Protein AF-A0A0B8PLD9-F1 (afdb_monomer)

Solvent-accessible surface area (backbone atoms only — not comparable to full-atom values): 10096 Å² total; per-residue (Å²): 135,92,80,91,81,79,90,77,86,79,84,81,81,79,77,81,78,78,79,80,81,77,79,75,92,57,102,60,87,44,64,66,55,52,33,42,38,66,76,64,72,44,100,69,90,65,40,88,88,52,55,32,75,28,61,49,71,46,78,50,73,47,96,88,40,39,48,31,46,36,37,32,42,39,32,39,26,42,91,75,45,76,88,49,68,36,60,75,17,42,41,35,42,36,40,38,41,30,72,56,63,27,34,38,41,37,39,39,36,40,44,42,37,77,58,51,32,35,37,44,34,42,36,40,36,42,35,39,34,67,41,79,42,31,73,84,57,71,76,33,62,75,35,78,90,47,60,41,85,40,78,46,75,47,77,48,78,48,79,44,80,46,73,56,89,66,82,84,80,129

pLDDT: mean 79.16, std 20.18, range [32.75, 98.5]

Structure (mmCIF, N/CA/C/O backbone):
data_AF-A0A0B8PLD9-F1
#
_entry.id   AF-A0A0B8PLD9-F1
#
loop_
_atom_site.group_PDB
_atom_site.id
_atom_site.type_symbol
_atom_site.label_atom_id
_atom_site.label_alt_id
_atom_site.label_comp_id
_atom_site.label_asym_id
_atom_site.label_entity_id
_atom_site.label_seq_id
_atom_site.pdbx_PDB_ins_code
_atom_site.Cartn_x
_atom_site.Cartn_y
_atom_site.Cartn_z
_atom_site.occupancy
_atom_site.B_iso_or_equiv
_atom_site.auth_seq_id
_atom_site.auth_comp_id
_atom_site.auth_asym_id
_atom_site.auth_atom_id
_atom_site.pdbx_PDB_model_num
ATOM 1 N N . MET A 1 1 ? 12.747 41.211 -45.908 1.00 40.34 1 MET A N 1
ATOM 2 C CA . MET A 1 1 ? 11.577 40.618 -46.594 1.00 40.34 1 MET A CA 1
ATOM 3 C C . MET A 1 1 ? 10.713 39.931 -45.547 1.00 40.34 1 MET A C 1
ATOM 5 O O . MET A 1 1 ? 11.221 39.099 -44.814 1.00 40.34 1 MET A O 1
ATOM 9 N N . LYS A 1 2 ? 9.457 40.368 -45.404 1.00 41.38 2 LYS A N 1
ATOM 10 C CA . LYS A 1 2 ? 8.480 39.867 -44.424 1.00 41.38 2 LYS A CA 1
ATOM 11 C C . LYS A 1 2 ? 7.929 38.515 -44.882 1.00 41.38 2 LYS A C 1
ATOM 13 O O . LYS A 1 2 ? 7.488 38.449 -46.026 1.00 41.38 2 LYS A O 1
ATOM 18 N N . LYS A 1 3 ? 7.836 37.520 -43.993 1.00 44.78 3 LYS A N 1
ATOM 19 C CA . LYS A 1 3 ? 6.782 36.491 -44.046 1.00 44.78 3 LYS A CA 1
ATOM 20 C C . LYS A 1 3 ? 6.319 36.128 -42.631 1.00 44.78 3 LYS A C 1
ATOM 22 O O . LYS A 1 3 ? 7.055 35.534 -41.855 1.00 44.78 3 LYS A O 1
ATOM 27 N N . LEU A 1 4 ? 5.093 36.565 -42.337 1.00 46.16 4 LEU A N 1
ATOM 28 C CA . LEU A 1 4 ? 4.213 36.101 -41.265 1.00 46.16 4 LEU A CA 1
ATOM 29 C C . LEU A 1 4 ? 3.989 34.587 -41.392 1.00 46.16 4 LEU A C 1
ATOM 31 O O . LEU A 1 4 ? 3.696 34.126 -42.496 1.00 46.16 4 LEU A O 1
ATOM 35 N N . PHE A 1 5 ? 3.965 33.862 -40.273 1.00 43.56 5 PHE A N 1
ATOM 36 C CA . PHE A 1 5 ? 3.194 32.623 -40.177 1.00 43.56 5 PHE A CA 1
ATOM 37 C C . PHE A 1 5 ? 2.396 32.589 -38.871 1.00 43.56 5 PHE A C 1
ATOM 39 O O . PHE A 1 5 ? 2.845 33.060 -37.831 1.00 43.56 5 PHE A O 1
ATOM 46 N N . LYS A 1 6 ? 1.144 32.156 -39.014 1.00 35.44 6 LYS A N 1
ATOM 47 C CA . LYS A 1 6 ? 0.006 32.386 -38.123 1.00 35.44 6 LYS A CA 1
ATOM 48 C C . LYS A 1 6 ? 0.085 31.566 -36.833 1.00 35.44 6 LYS A C 1
ATOM 50 O O . LYS A 1 6 ? 0.390 30.379 -36.867 1.00 35.44 6 LYS A O 1
ATOM 55 N N . ALA A 1 7 ? -0.315 32.199 -35.731 1.00 44.53 7 ALA A N 1
ATOM 56 C CA . ALA A 1 7 ? -0.754 31.523 -34.519 1.00 44.53 7 ALA A CA 1
ATOM 57 C C . ALA A 1 7 ? -1.990 30.669 -34.842 1.00 44.53 7 ALA A C 1
ATOM 59 O O . ALA A 1 7 ? -3.000 31.193 -35.314 1.00 44.53 7 ALA A O 1
ATOM 60 N N . THR A 1 8 ? -1.895 29.363 -34.607 1.00 37.72 8 THR A N 1
ATOM 61 C CA . THR A 1 8 ? -3.027 28.441 -34.724 1.00 37.72 8 THR A CA 1
ATOM 62 C C . THR A 1 8 ? -3.380 28.007 -33.311 1.00 37.72 8 THR A C 1
ATOM 64 O O . THR A 1 8 ? -2.649 27.247 -32.685 1.00 37.72 8 THR A O 1
ATOM 67 N N . SER A 1 9 ? -4.457 28.587 -32.786 1.00 35.16 9 SER A N 1
ATOM 68 C CA . SER A 1 9 ? -5.084 28.178 -31.532 1.00 35.16 9 SER A CA 1
ATOM 69 C C . SER A 1 9 ? -5.650 26.769 -31.716 1.00 35.16 9 SER A C 1
ATOM 71 O O . SER A 1 9 ? -6.507 26.565 -32.576 1.00 35.16 9 SER A O 1
ATOM 73 N N . LEU A 1 10 ? -5.138 25.800 -30.958 1.00 32.75 10 LEU A N 1
ATOM 74 C CA . LEU A 1 10 ? -5.645 24.432 -30.932 1.00 32.75 10 LEU A CA 1
ATOM 75 C C . LEU A 1 10 ? -6.670 24.328 -29.795 1.00 32.75 10 LEU A C 1
ATOM 77 O O . LEU A 1 10 ? -6.311 24.257 -28.623 1.00 32.75 10 LEU A O 1
ATOM 81 N N . LEU A 1 11 ? -7.955 24.364 -30.150 1.00 36.38 11 LEU A N 1
ATOM 82 C CA . LEU A 1 11 ? -9.054 24.020 -29.250 1.00 36.38 11 LEU A CA 1
ATOM 83 C C . LEU A 1 11 ? -9.049 22.501 -29.040 1.00 36.38 11 LEU A C 1
ATOM 85 O O . LEU A 1 11 ? -9.416 21.752 -29.942 1.00 36.38 11 LEU A O 1
ATOM 89 N N . ILE A 1 12 ? -8.634 22.049 -27.857 1.00 36.75 12 ILE A N 1
ATOM 90 C CA . ILE A 1 12 ? -8.782 20.652 -27.438 1.00 36.75 12 ILE A CA 1
ATOM 91 C C . ILE A 1 12 ? -10.189 20.499 -26.8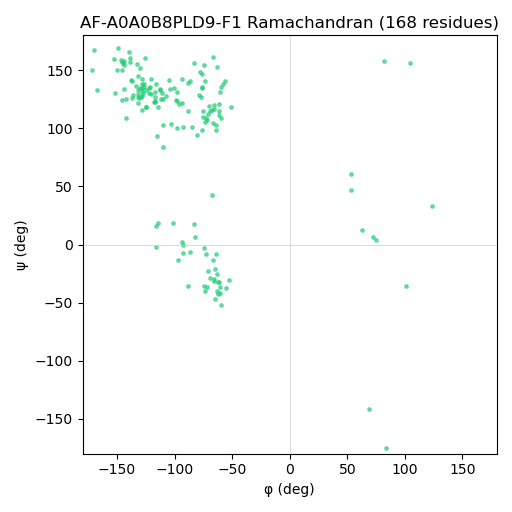52 1.00 36.75 12 ILE A C 1
ATO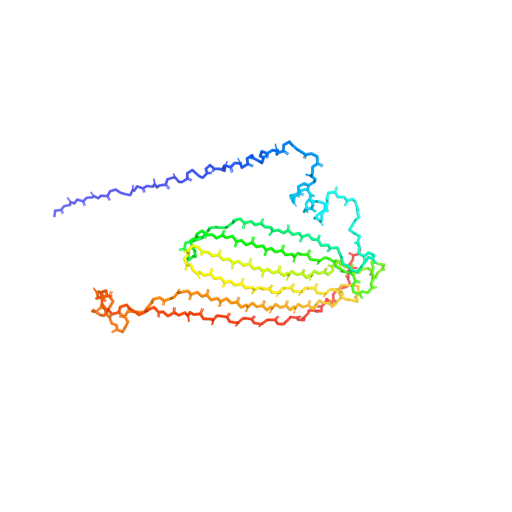M 93 O O . ILE A 1 12 ? -10.453 20.891 -25.719 1.00 36.75 12 ILE A O 1
ATOM 97 N N . PHE A 1 13 ? -11.104 19.945 -27.647 1.00 39.59 13 PHE A N 1
ATOM 98 C CA . PHE A 1 13 ? -12.339 19.343 -27.149 1.00 39.59 13 PHE A CA 1
ATOM 99 C C . PHE A 1 13 ? -11.975 17.978 -26.553 1.00 39.59 13 PHE A C 1
ATOM 101 O O . PHE A 1 13 ? -11.802 17.007 -27.285 1.00 39.59 13 PHE A O 1
ATOM 108 N N . SER A 1 14 ? -11.826 17.890 -25.231 1.00 34.03 14 SER A N 1
ATOM 109 C CA . SER A 1 14 ? -11.758 16.597 -24.547 1.00 34.03 14 SER A CA 1
ATOM 110 C C . SER A 1 14 ? -13.180 16.071 -24.358 1.00 34.03 14 SER A C 1
ATOM 112 O O . SER A 1 14 ? -13.878 16.429 -23.409 1.00 34.03 14 SER A O 1
ATOM 114 N N . SER A 1 15 ? -13.635 15.244 -25.292 1.00 35.00 15 SER A N 1
ATOM 115 C CA . SER A 1 15 ? -14.790 14.375 -25.093 1.00 35.00 15 SER A CA 1
ATOM 116 C C . SER A 1 15 ? -14.486 13.405 -23.949 1.00 35.00 15 SER A C 1
ATOM 118 O O . SER A 1 15 ? -13.591 12.572 -24.071 1.00 35.00 15 SER A O 1
ATOM 120 N N . PHE A 1 16 ? -15.225 13.515 -22.843 1.00 41.88 16 PHE A N 1
ATOM 121 C CA . PHE A 1 16 ? -15.297 12.457 -21.840 1.00 41.88 16 PHE A CA 1
ATOM 122 C C . PHE A 1 16 ? -15.944 11.237 -22.501 1.00 41.88 16 PHE A C 1
ATOM 124 O O . PHE A 1 16 ? -17.152 11.208 -22.725 1.00 41.88 16 PHE A O 1
ATOM 131 N N . THR A 1 17 ? -15.141 10.239 -22.856 1.00 36.66 17 THR A N 1
ATOM 132 C CA . THR A 1 17 ? -15.648 8.902 -23.157 1.00 36.66 17 THR A CA 1
ATOM 133 C C . THR A 1 17 ? -16.043 8.258 -21.836 1.00 36.66 17 THR A C 1
ATOM 135 O O . THR A 1 17 ? -15.181 7.894 -21.037 1.00 36.66 17 THR A O 1
ATOM 138 N N . TYR A 1 18 ? -17.346 8.163 -21.585 1.00 47.47 18 TYR A N 1
ATOM 139 C CA . TYR A 1 18 ? -17.890 7.319 -20.528 1.00 47.47 18 TYR A CA 1
ATOM 140 C C . TYR A 1 18 ? -17.627 5.865 -20.942 1.00 47.47 18 TYR A C 1
ATOM 142 O O . TYR A 1 18 ? -18.085 5.436 -22.001 1.00 47.47 18 TYR A O 1
ATOM 150 N N . ALA A 1 19 ? -16.815 5.135 -20.180 1.00 39.38 19 ALA A N 1
ATOM 151 C CA . ALA A 1 19 ? -16.619 3.712 -20.415 1.00 39.38 19 ALA A CA 1
ATOM 152 C C . ALA A 1 19 ? -17.865 2.976 -19.907 1.00 39.38 19 ALA A C 1
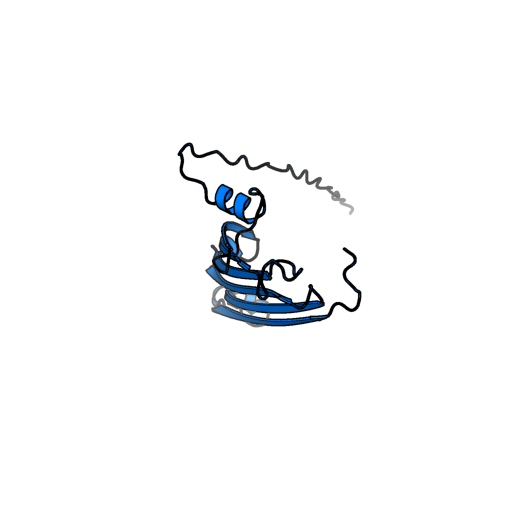ATOM 154 O O . ALA A 1 19 ? -18.104 2.925 -18.702 1.00 39.38 19 ALA A O 1
ATOM 155 N N . GLU A 1 20 ? -18.678 2.437 -20.815 1.00 43.78 20 GLU A N 1
ATOM 156 C CA . GLU A 1 20 ? -19.751 1.522 -20.434 1.00 43.78 20 GLU A CA 1
ATOM 157 C C . GLU A 1 20 ? -19.137 0.188 -19.994 1.00 43.78 20 GLU A C 1
ATOM 159 O O . GLU A 1 20 ? -18.547 -0.547 -20.789 1.00 43.78 20 GLU A O 1
ATOM 164 N N . VAL A 1 21 ? -19.264 -0.117 -18.701 1.00 49.16 21 VAL A N 1
ATOM 165 C CA . VAL A 1 21 ? -18.999 -1.448 -18.152 1.00 49.16 21 VAL A CA 1
ATOM 166 C C . VAL A 1 21 ? -20.067 -2.384 -18.709 1.00 49.16 21 VAL A C 1
ATOM 168 O O . VAL A 1 21 ? -21.226 -2.346 -18.304 1.00 49.16 21 VAL A O 1
ATOM 171 N N . SER A 1 22 ? -19.680 -3.213 -19.677 1.00 40.00 22 SER A N 1
ATOM 172 C CA . SER A 1 22 ? -20.531 -4.295 -20.163 1.00 40.00 22 SER A CA 1
ATOM 173 C C . SER A 1 22 ? -20.646 -5.353 -19.071 1.00 40.00 22 SER A C 1
ATOM 175 O O . SER A 1 22 ? -19.659 -5.985 -18.696 1.00 40.00 22 SER A O 1
ATOM 177 N N . THR A 1 23 ? -21.856 -5.525 -18.551 1.00 40.69 23 THR A N 1
ATOM 178 C CA . THR A 1 23 ? -22.219 -6.577 -17.604 1.00 40.69 23 THR A CA 1
ATOM 179 C C . THR A 1 23 ? -21.997 -7.927 -18.286 1.00 40.69 23 THR A C 1
ATOM 181 O O . THR A 1 23 ? -22.695 -8.271 -19.242 1.00 40.69 23 THR A O 1
ATOM 184 N N . ILE A 1 24 ? -21.003 -8.693 -17.830 1.00 46.28 24 ILE A N 1
ATOM 185 C CA . ILE A 1 24 ? -20.877 -10.100 -18.211 1.00 46.28 24 ILE A CA 1
ATOM 186 C C . ILE A 1 24 ? -21.989 -10.827 -17.463 1.00 46.28 24 ILE A C 1
ATOM 188 O O . ILE A 1 24 ? -21.971 -10.936 -16.243 1.00 46.28 24 ILE A O 1
ATOM 192 N N . THR A 1 25 ? -23.003 -11.259 -18.204 1.00 46.94 25 TH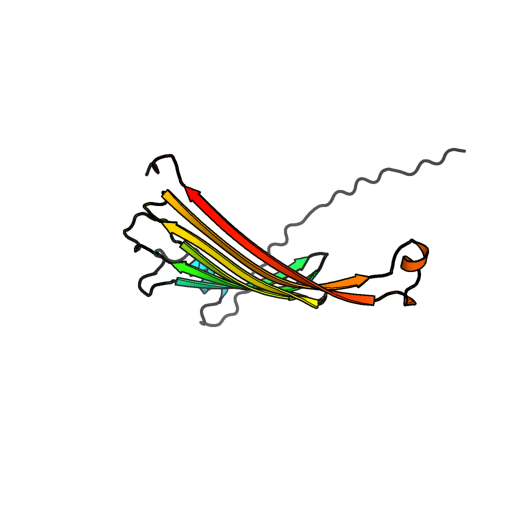R A N 1
ATOM 193 C CA . THR A 1 25 ? -24.124 -12.043 -17.692 1.00 46.94 25 THR A CA 1
ATOM 194 C C . THR A 1 25 ? -23.623 -13.393 -17.179 1.00 46.94 25 THR A C 1
ATOM 196 O O . THR A 1 25 ? -23.418 -14.322 -17.961 1.00 46.94 25 THR A O 1
ATOM 199 N N . GLY A 1 26 ? -23.434 -13.486 -15.869 1.00 41.50 26 GLY A N 1
ATOM 200 C CA . GLY A 1 26 ? -23.200 -14.707 -15.107 1.00 41.50 26 GLY A CA 1
ATOM 201 C C . GLY A 1 26 ? -23.348 -14.376 -13.624 1.00 41.50 26 GLY A C 1
ATOM 202 O O . GLY A 1 26 ? -22.839 -13.353 -13.185 1.00 41.50 26 GLY A O 1
ATOM 203 N N . GLU A 1 27 ? -24.082 -15.195 -12.871 1.00 55.28 27 GLU A N 1
ATOM 204 C CA . GLU A 1 27 ? -24.344 -15.060 -11.424 1.00 55.28 27 GLU A CA 1
ATOM 205 C C . GLU A 1 27 ? -23.084 -15.273 -10.549 1.00 55.28 27 GLU A C 1
ATOM 207 O O . GLU A 1 27 ? -23.134 -15.938 -9.518 1.00 55.28 27 GLU A O 1
ATOM 212 N N . GLU A 1 28 ? -21.935 -14.724 -10.940 1.00 58.38 28 GLU A N 1
ATOM 213 C CA . GLU A 1 28 ? -20.749 -14.630 -10.094 1.00 58.38 28 GLU A CA 1
ATOM 214 C C . GLU A 1 28 ? -20.480 -13.155 -9.815 1.00 58.38 28 GLU A C 1
ATOM 216 O O . GLU A 1 28 ? -20.264 -12.359 -10.728 1.00 58.38 28 GLU A O 1
ATOM 221 N N . LYS A 1 29 ? -20.534 -12.790 -8.533 1.00 71.19 29 LYS A N 1
ATOM 222 C CA . LYS A 1 29 ? -20.262 -11.438 -8.048 1.00 71.19 29 LYS A CA 1
ATOM 223 C C . LYS A 1 29 ? -18.919 -10.954 -8.599 1.00 71.19 29 LYS A C 1
ATOM 225 O O . LYS A 1 29 ? -17.878 -11.557 -8.331 1.00 71.19 29 LYS A O 1
ATOM 230 N N . GLY A 1 30 ? -18.943 -9.879 -9.385 1.00 81.50 30 GLY A N 1
ATOM 231 C CA . GLY A 1 30 ? -17.744 -9.360 -10.026 1.00 81.50 30 GLY A CA 1
ATOM 232 C C . GLY A 1 30 ? -16.748 -8.799 -9.009 1.00 81.50 30 GLY A C 1
ATOM 233 O O . GLY A 1 30 ? -17.098 -8.430 -7.884 1.00 81.50 30 GLY A O 1
ATOM 234 N N . TRP A 1 31 ? -15.485 -8.662 -9.417 1.00 81.19 31 TRP A N 1
ATOM 235 C CA . TRP A 1 31 ? -14.483 -7.949 -8.614 1.00 81.19 31 TRP A CA 1
ATOM 236 C C . TRP A 1 31 ? -14.880 -6.477 -8.399 1.00 81.19 31 TRP A C 1
ATOM 238 O O . TRP A 1 31 ? -14.626 -5.929 -7.333 1.00 81.19 31 TRP A O 1
ATOM 248 N N . VAL A 1 32 ? -15.569 -5.865 -9.373 1.00 82.62 32 VAL A N 1
ATOM 249 C CA . VAL A 1 32 ? -16.137 -4.511 -9.256 1.00 82.62 32 VAL A CA 1
ATOM 250 C C . VAL A 1 32 ? -17.225 -4.471 -8.190 1.00 82.62 32 VAL A C 1
ATOM 252 O O . VAL A 1 32 ? -17.179 -3.599 -7.333 1.00 82.62 32 VAL A O 1
ATOM 255 N N . ASP A 1 33 ? -18.157 -5.425 -8.189 1.00 82.94 33 ASP A N 1
ATOM 256 C CA . ASP A 1 33 ? -19.220 -5.486 -7.176 1.00 82.94 33 ASP A CA 1
ATOM 257 C C . ASP A 1 33 ? -18.631 -5.690 -5.777 1.00 82.94 33 ASP A C 1
ATOM 259 O O . ASP A 1 33 ? -19.000 -5.000 -4.833 1.00 82.94 33 ASP A O 1
ATOM 263 N N . SER A 1 34 ? -17.631 -6.568 -5.659 1.00 79.00 34 SER A N 1
ATOM 264 C CA . SER A 1 34 ? -16.907 -6.801 -4.402 1.00 79.00 34 SER A CA 1
ATOM 265 C C . SER A 1 34 ? -16.201 -5.541 -3.893 1.00 79.00 34 SER A C 1
ATOM 267 O O . SER A 1 34 ? -16.177 -5.280 -2.695 1.00 79.00 34 SER A O 1
ATOM 269 N N . LEU A 1 35 ? -15.657 -4.725 -4.795 1.00 79.50 35 LEU A N 1
ATOM 270 C CA . LEU A 1 35 ? -15.064 -3.439 -4.441 1.00 79.50 35 LEU A CA 1
ATOM 271 C C . LEU A 1 35 ? -16.083 -2.371 -4.083 1.00 79.50 35 LEU A C 1
ATOM 273 O O . LEU A 1 35 ? -15.830 -1.571 -3.188 1.00 79.50 35 LEU A O 1
ATOM 277 N N . LEU A 1 36 ? -17.198 -2.312 -4.806 1.00 81.50 36 LEU A N 1
ATOM 278 C CA . LEU A 1 36 ? -18.270 -1.375 -4.504 1.00 81.50 36 LEU A CA 1
ATOM 279 C C . LEU A 1 36 ? -18.846 -1.677 -3.126 1.00 81.50 36 LEU A C 1
ATOM 281 O O . LEU A 1 36 ? -19.114 -0.751 -2.372 1.00 81.50 36 LEU A O 1
ATOM 285 N N . GLU A 1 37 ? -19.012 -2.948 -2.768 1.00 80.44 37 GLU A N 1
ATOM 286 C CA . GLU A 1 37 ? -19.362 -3.360 -1.406 1.00 80.44 37 GLU A CA 1
ATOM 287 C C . GLU A 1 37 ? -18.303 -2.908 -0.397 1.00 80.44 37 GLU A C 1
ATOM 289 O O . GLU A 1 37 ? -18.646 -2.163 0.517 1.00 80.44 37 GLU A O 1
ATOM 294 N N . PHE A 1 38 ? -17.023 -3.208 -0.641 1.00 78.62 38 PHE A N 1
ATOM 295 C CA . PHE A 1 38 ? -15.912 -2.787 0.223 1.00 78.62 38 PHE A CA 1
ATOM 296 C C . PHE A 1 38 ? -15.840 -1.262 0.457 1.00 78.62 38 PHE A C 1
ATOM 298 O O . PHE A 1 38 ? -15.511 -0.810 1.552 1.00 78.62 38 PHE A O 1
ATOM 305 N N . PHE A 1 39 ? -16.152 -0.444 -0.557 1.00 75.06 39 PHE A N 1
ATOM 306 C CA . PHE A 1 39 ? -16.121 1.023 -0.462 1.00 75.06 39 PHE A CA 1
ATOM 307 C C . PHE A 1 39 ? -17.464 1.678 -0.090 1.00 75.06 39 PHE A C 1
ATOM 309 O O . PHE A 1 39 ? -17.512 2.907 -0.002 1.00 75.06 39 PHE A O 1
ATOM 316 N N . GLY A 1 40 ? -18.530 0.907 0.167 1.00 64.19 40 GLY A N 1
ATOM 317 C CA . GLY A 1 40 ? -19.769 1.443 0.750 1.00 64.19 40 GLY A CA 1
ATOM 318 C C . GLY A 1 40 ? -21.066 1.217 -0.030 1.00 64.19 40 GLY A C 1
ATOM 319 O O . GLY A 1 40 ? -21.944 2.076 0.021 1.00 64.19 40 GLY A O 1
ATOM 320 N N . SER A 1 41 ? -21.220 0.101 -0.750 1.00 58.94 41 SER A N 1
ATOM 321 C CA . SER A 1 41 ? -22.534 -0.317 -1.279 1.00 58.94 41 SER A CA 1
ATOM 322 C C . SER A 1 41 ? -23.307 -1.278 -0.362 1.00 58.94 41 SER A C 1
ATOM 324 O O . SER A 1 41 ? -24.488 -1.518 -0.603 1.00 58.94 41 SER A O 1
ATOM 326 N N . SER A 1 42 ? -22.688 -1.757 0.722 1.00 50.53 42 SER A N 1
ATOM 327 C CA . SER A 1 42 ? -23.348 -2.458 1.831 1.00 50.53 42 SER A CA 1
ATOM 328 C C . SER A 1 42 ? -23.207 -1.653 3.124 1.00 50.53 42 SER A C 1
ATOM 330 O O . SER A 1 42 ? -22.145 -1.100 3.396 1.00 50.53 42 SER A O 1
ATOM 332 N N . ASP A 1 43 ? -24.279 -1.580 3.912 1.00 54.66 43 ASP A N 1
ATOM 333 C CA . ASP A 1 43 ? -24.438 -0.626 5.018 1.00 54.66 43 ASP A CA 1
ATOM 334 C C . ASP A 1 43 ? -23.454 -0.774 6.201 1.00 54.66 43 ASP A C 1
ATOM 336 O O . ASP A 1 43 ? -23.416 0.123 7.039 1.00 54.66 43 ASP A O 1
ATOM 340 N N . GLU A 1 44 ? -22.618 -1.816 6.295 1.00 62.31 44 GLU A N 1
ATOM 341 C CA . GLU A 1 44 ? -21.631 -1.942 7.380 1.00 62.31 44 GLU A CA 1
ATOM 342 C C . GLU A 1 44 ? -20.335 -2.612 6.894 1.00 62.31 44 GLU A C 1
ATOM 344 O O . GLU A 1 44 ? -20.355 -3.717 6.360 1.00 62.31 44 GLU A O 1
ATOM 349 N 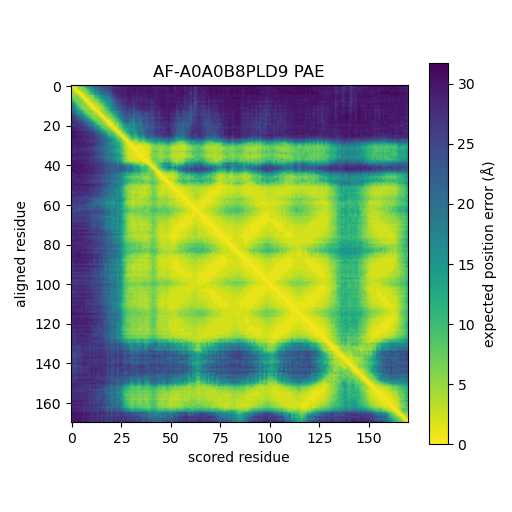N . VAL A 1 45 ? -19.197 -1.936 7.085 1.00 70.62 45 VAL A N 1
ATOM 350 C CA . VAL A 1 45 ? -17.863 -2.539 6.939 1.00 70.62 45 VAL A CA 1
ATOM 351 C C . VAL A 1 45 ? -17.657 -3.524 8.093 1.00 70.62 45 VAL A C 1
ATOM 353 O O . VAL A 1 45 ? -17.667 -3.109 9.255 1.00 70.62 45 VAL A O 1
ATOM 356 N N . ASP A 1 46 ? -17.449 -4.809 7.790 1.00 79.88 46 ASP A N 1
ATOM 357 C CA . ASP A 1 46 ? -17.302 -5.861 8.803 1.00 79.88 46 ASP A CA 1
ATOM 358 C C . ASP A 1 46 ? -15.829 -6.176 9.086 1.00 79.88 46 ASP A C 1
ATOM 360 O O . ASP A 1 46 ? -15.163 -6.925 8.376 1.00 79.88 46 ASP A O 1
ATOM 364 N N . VAL A 1 47 ? -15.319 -5.624 10.185 1.00 84.31 47 VAL A N 1
ATOM 365 C CA . VAL A 1 47 ? -13.965 -5.908 10.684 1.00 84.31 47 VAL A CA 1
ATOM 366 C C . VAL A 1 47 ? -13.960 -6.892 11.858 1.00 84.31 47 VAL A C 1
ATOM 368 O O . VAL A 1 47 ? -12.975 -6.955 12.596 1.00 84.31 47 VAL A O 1
ATOM 371 N N . SER A 1 48 ? -15.039 -7.656 12.070 1.00 79.69 48 SER A N 1
ATOM 372 C CA . SER A 1 48 ? -15.140 -8.632 13.167 1.00 79.69 48 SER A CA 1
ATOM 373 C C . SER A 1 48 ? -14.093 -9.748 13.069 1.00 79.69 48 SER A C 1
ATOM 375 O O . SER A 1 48 ? -13.558 -10.185 14.090 1.00 79.69 48 SER A O 1
ATOM 377 N N . GLU A 1 49 ? -13.713 -10.134 11.849 1.00 80.38 49 GLU A N 1
ATOM 378 C CA . GLU A 1 49 ? -12.616 -11.073 11.569 1.00 80.38 49 GLU A CA 1
ATOM 379 C C . GLU A 1 49 ? -11.223 -10.405 11.583 1.00 80.38 49 GLU A C 1
ATOM 381 O O . GLU A 1 49 ? -10.201 -11.027 11.287 1.00 80.38 49 GLU A O 1
ATOM 386 N N . GLY A 1 50 ? -11.158 -9.129 11.971 1.00 85.44 50 GLY A N 1
ATOM 387 C CA . GLY A 1 50 ? -9.943 -8.340 12.149 1.00 85.44 50 GLY A CA 1
ATOM 388 C C . GLY A 1 50 ? -9.641 -7.393 10.990 1.00 85.44 50 GLY A C 1
ATOM 389 O O . GLY A 1 50 ? -9.159 -6.286 11.238 1.00 85.44 50 GLY A O 1
ATOM 390 N N . MET A 1 51 ? -9.926 -7.789 9.748 1.00 90.00 51 MET A N 1
ATOM 391 C CA . MET A 1 51 ? -9.747 -6.926 8.579 1.00 90.00 51 MET A CA 1
ATOM 392 C C . MET A 1 51 ? -10.718 -7.290 7.456 1.00 90.00 51 MET A C 1
ATOM 394 O O . MET A 1 51 ? -10.773 -8.447 7.049 1.00 90.00 51 MET A O 1
ATOM 398 N N . ASP A 1 52 ? -11.404 -6.281 6.929 1.00 90.50 52 ASP A N 1
ATOM 399 C CA . ASP A 1 52 ? -12.175 -6.371 5.688 1.00 90.50 52 ASP A CA 1
ATOM 400 C C . ASP A 1 52 ? -11.255 -6.040 4.506 1.00 90.50 52 ASP A C 1
ATOM 402 O O . ASP A 1 52 ? -10.440 -5.126 4.627 1.00 90.50 52 ASP A O 1
ATOM 406 N N . TRP A 1 53 ? -11.345 -6.752 3.382 1.00 90.44 53 TRP A N 1
ATOM 407 C CA . TRP A 1 53 ? -10.422 -6.610 2.249 1.00 90.44 53 TRP A CA 1
ATOM 408 C C . TRP A 1 53 ? -11.142 -6.391 0.916 1.00 90.44 53 TRP A C 1
ATOM 410 O O . TRP A 1 53 ? -12.023 -7.153 0.532 1.00 90.44 53 TRP A O 1
ATOM 420 N N . GLY A 1 54 ? -10.648 -5.433 0.131 1.00 91.12 54 GLY A N 1
ATOM 421 C CA . GLY A 1 54 ? -11.013 -5.209 -1.266 1.00 91.12 54 GLY A CA 1
ATOM 422 C C . GLY A 1 54 ? -9.800 -5.308 -2.192 1.00 91.12 54 GLY A C 1
ATOM 423 O O . GLY A 1 54 ? -8.706 -4.863 -1.846 1.00 91.12 54 GLY A O 1
ATOM 424 N N . VAL A 1 55 ? -9.970 -5.873 -3.393 1.00 92.19 55 VAL A N 1
ATOM 425 C CA . VAL A 1 55 ? -8.887 -6.018 -4.386 1.00 92.19 55 VAL A CA 1
ATOM 426 C C . VAL A 1 55 ? -9.195 -5.236 -5.660 1.00 92.19 55 VAL A C 1
ATOM 428 O O . VAL A 1 55 ? -10.199 -5.475 -6.321 1.00 92.19 55 VAL A O 1
ATOM 431 N N . LEU A 1 56 ? -8.293 -4.321 -6.008 1.00 92.19 56 LEU A N 1
ATOM 432 C CA . LEU A 1 56 ? -8.351 -3.367 -7.112 1.00 92.19 56 LEU A CA 1
ATOM 433 C C . LEU A 1 56 ? -7.340 -3.734 -8.209 1.00 92.19 56 LEU A C 1
ATOM 435 O O . LEU A 1 56 ? -6.228 -3.199 -8.209 1.00 92.19 56 LEU A O 1
ATOM 439 N N . PRO A 1 57 ? -7.669 -4.638 -9.143 1.00 94.56 57 PRO A N 1
ATOM 440 C CA . PRO A 1 57 ? -6.926 -4.772 -10.386 1.00 94.56 57 PRO A CA 1
ATOM 441 C C . PRO A 1 57 ? -7.286 -3.634 -11.349 1.00 94.56 57 PRO A C 1
ATOM 443 O O . PRO A 1 57 ? -8.430 -3.186 -11.409 1.00 94.56 57 PRO A O 1
ATOM 446 N N . GLY A 1 58 ? -6.331 -3.182 -12.157 1.00 93.06 58 GLY A N 1
ATOM 447 C CA . GLY A 1 58 ? -6.640 -2.198 -13.186 1.00 93.06 58 GLY A CA 1
ATOM 448 C C . GLY A 1 58 ? -5.498 -1.921 -14.154 1.00 93.06 58 GLY A C 1
ATOM 449 O O . GLY A 1 58 ? -4.325 -2.020 -13.782 1.00 93.06 58 GLY A O 1
ATOM 450 N N . PRO A 1 59 ? -5.823 -1.561 -15.405 1.00 96.56 59 PRO A N 1
ATOM 451 C CA . PRO A 1 59 ? -4.837 -1.030 -16.324 1.00 96.56 59 PRO A CA 1
ATOM 452 C C . PRO A 1 59 ? -4.473 0.412 -15.959 1.00 96.56 59 PRO A C 1
ATOM 454 O O . PRO A 1 59 ? -5.282 1.160 -15.408 1.00 96.56 59 PRO A O 1
ATOM 457 N N . PHE A 1 60 ? -3.275 0.831 -16.343 1.00 95.38 60 PHE A N 1
ATOM 458 C CA . PHE A 1 60 ? -2.872 2.231 -16.363 1.00 95.38 60 PHE A CA 1
ATOM 459 C C . PHE A 1 60 ? -2.073 2.532 -17.631 1.00 95.38 60 PHE A C 1
ATOM 461 O O . PHE A 1 60 ? -1.549 1.637 -18.291 1.00 95.38 60 PHE A O 1
ATOM 468 N N . SER A 1 61 ? -1.979 3.811 -17.983 1.00 95.69 61 SER A N 1
ATOM 469 C CA . SER A 1 61 ? -1.072 4.268 -19.031 1.00 95.69 61 SER A CA 1
ATOM 470 C C . SER A 1 61 ? -0.504 5.630 -18.671 1.00 95.69 61 SER A C 1
ATOM 472 O O . SER A 1 61 ? -1.244 6.516 -18.239 1.00 95.69 61 SER A O 1
ATOM 474 N N . ASN A 1 62 ? 0.806 5.796 -18.826 1.00 93.38 62 ASN A N 1
ATOM 475 C CA . ASN A 1 62 ? 1.466 7.088 -18.688 1.00 93.38 62 ASN A CA 1
ATOM 476 C C . ASN A 1 62 ? 2.669 7.200 -19.651 1.00 93.38 62 ASN A C 1
ATOM 478 O O . ASN A 1 62 ? 3.174 6.175 -20.105 1.00 93.38 62 ASN A O 1
ATOM 482 N N . PRO A 1 63 ? 3.133 8.420 -19.991 1.00 91.31 63 PRO A N 1
ATOM 483 C CA . PRO A 1 63 ? 4.218 8.604 -20.961 1.00 91.31 63 PRO A CA 1
ATOM 484 C C . PRO A 1 63 ? 5.581 8.041 -20.540 1.00 91.31 63 PRO A C 1
ATOM 486 O O . PRO A 1 63 ? 6.431 7.848 -21.397 1.00 91.31 63 PRO A O 1
ATOM 489 N N . GLU A 1 64 ? 5.808 7.836 -19.243 1.00 87.75 64 GLU A N 1
ATOM 490 C CA . GLU A 1 64 ? 7.102 7.408 -18.700 1.00 87.75 64 GLU A CA 1
ATOM 491 C C . GLU A 1 64 ? 7.243 5.879 -18.677 1.00 87.75 64 GLU A C 1
ATOM 493 O O . GLU A 1 64 ? 8.321 5.355 -18.915 1.00 87.75 64 GLU A O 1
ATOM 498 N N . GLN A 1 65 ? 6.149 5.163 -18.413 1.00 90.19 65 GLN A N 1
ATOM 499 C CA . GLN A 1 65 ? 6.119 3.709 -18.217 1.00 90.19 65 GLN A CA 1
ATOM 500 C C . GLN A 1 65 ? 5.298 2.986 -19.295 1.00 90.19 65 GLN A C 1
ATOM 502 O O . GLN A 1 65 ? 5.187 1.763 -19.283 1.00 90.19 65 GLN A O 1
ATOM 507 N N . GLY A 1 66 ? 4.685 3.720 -20.223 1.00 93.50 66 GLY A N 1
ATOM 508 C CA . GLY A 1 66 ? 3.825 3.155 -21.255 1.00 93.50 66 GLY A CA 1
ATOM 509 C C . GLY A 1 66 ? 2.527 2.590 -20.679 1.00 93.50 66 GLY A C 1
ATOM 510 O O . GLY A 1 66 ? 1.900 3.192 -19.804 1.00 93.50 66 GLY A O 1
ATOM 511 N N . PHE A 1 67 ? 2.075 1.457 -21.215 1.00 97.25 67 PHE A N 1
ATOM 512 C CA . PHE A 1 67 ? 0.897 0.740 -20.726 1.00 97.25 67 PHE A CA 1
ATOM 513 C C . PHE A 1 67 ? 1.294 -0.215 -19.602 1.00 97.25 67 PHE A C 1
ATOM 515 O O . PHE A 1 67 ? 2.300 -0.902 -19.710 1.00 97.25 67 PHE A O 1
ATOM 522 N N . GLY A 1 68 ? 0.487 -0.339 -18.556 1.00 96.50 68 GLY A N 1
ATOM 523 C CA . GLY A 1 68 ? 0.749 -1.300 -17.494 1.00 96.50 68 GLY A CA 1
ATOM 524 C C . GLY A 1 68 ? -0.504 -1.835 -16.834 1.00 96.50 68 GLY A C 1
ATOM 525 O O . GLY A 1 68 ? -1.611 -1.344 -17.050 1.00 96.50 68 GLY A O 1
ATOM 526 N N . ILE A 1 69 ? -0.309 -2.866 -16.020 1.00 97.56 69 ILE A N 1
ATOM 527 C CA . ILE A 1 69 ? -1.339 -3.456 -15.170 1.00 97.56 69 ILE A CA 1
ATOM 528 C C . ILE A 1 69 ? -0.854 -3.368 -13.729 1.00 97.56 69 ILE A C 1
ATOM 530 O O . ILE A 1 69 ? 0.305 -3.663 -13.425 1.00 97.56 69 ILE A O 1
ATOM 534 N N . GLY A 1 70 ? -1.756 -2.967 -12.843 1.00 96.81 70 GLY A N 1
ATOM 535 C CA . GLY A 1 70 ? -1.538 -2.956 -11.409 1.00 96.81 70 GLY A CA 1
ATOM 536 C C . GLY A 1 70 ? -2.618 -3.730 -10.672 1.00 96.81 70 GLY A C 1
ATOM 537 O O . GLY A 1 70 ? -3.716 -3.957 -11.182 1.00 96.81 70 GLY A O 1
ATOM 538 N N . VAL A 1 71 ? -2.292 -4.114 -9.446 1.00 97.25 71 VAL A N 1
ATOM 539 C CA . VAL A 1 71 ? -3.241 -4.631 -8.468 1.00 97.25 71 VAL A CA 1
ATOM 540 C C . VAL A 1 71 ? -2.952 -4.005 -7.109 1.00 97.25 71 VAL A C 1
ATOM 542 O O . VAL A 1 71 ? -1.791 -3.820 -6.737 1.00 97.25 71 VAL A O 1
ATOM 545 N N . ALA A 1 72 ? -4.002 -3.679 -6.362 1.00 96.56 72 ALA A N 1
ATOM 546 C CA . ALA A 1 72 ? -3.901 -3.272 -4.969 1.00 96.56 72 ALA A CA 1
ATOM 547 C C . ALA A 1 72 ? -4.906 -4.041 -4.109 1.00 96.56 72 ALA A C 1
ATOM 549 O O . ALA A 1 72 ? -6.093 -4.038 -4.404 1.00 96.56 72 ALA A O 1
ATOM 550 N N . ALA A 1 73 ? -4.443 -4.680 -3.040 1.00 95.56 73 ALA A N 1
ATOM 551 C CA . ALA A 1 73 ? -5.298 -5.176 -1.971 1.00 95.56 73 ALA A CA 1
ATOM 552 C C . ALA A 1 73 ? -5.364 -4.106 -0.877 1.00 95.56 73 ALA A C 1
ATOM 554 O O . ALA A 1 73 ? -4.328 -3.703 -0.348 1.00 95.56 73 ALA A O 1
ATOM 555 N N . VAL A 1 74 ? -6.563 -3.632 -0.564 1.00 94.94 74 VAL A N 1
ATOM 556 C CA . VAL A 1 74 ? -6.835 -2.620 0.456 1.00 94.94 74 VAL A CA 1
ATOM 557 C C . VAL A 1 74 ? -7.590 -3.299 1.582 1.00 94.94 74 VAL A C 1
ATOM 559 O O . VAL A 1 74 ? -8.611 -3.926 1.344 1.00 94.94 74 VAL A O 1
ATOM 562 N N . GLY A 1 75 ? -7.073 -3.193 2.795 1.00 93.94 75 GLY A N 1
ATOM 563 C CA . GLY A 1 75 ? -7.671 -3.731 4.002 1.00 93.94 75 GLY A CA 1
ATOM 564 C C . GLY A 1 75 ? -8.122 -2.608 4.925 1.00 93.94 75 GLY A C 1
ATOM 565 O O . GLY A 1 75 ? -7.359 -1.662 5.149 1.00 93.94 75 GLY A O 1
ATOM 566 N N . LEU A 1 76 ? -9.332 -2.707 5.467 1.00 94.56 76 LEU A N 1
ATOM 567 C CA . LEU A 1 76 ? -9.843 -1.849 6.532 1.00 94.56 76 LEU A CA 1
ATOM 568 C C . LEU A 1 76 ? -9.817 -2.604 7.858 1.00 94.56 76 LEU A C 1
ATOM 570 O O . LEU A 1 76 ? -10.254 -3.746 7.935 1.00 94.56 76 LEU A O 1
ATOM 574 N N . TYR A 1 77 ? -9.324 -1.966 8.916 1.00 94.62 77 TYR A N 1
ATOM 575 C CA . TYR A 1 77 ? -9.255 -2.578 10.244 1.00 94.62 77 TYR A CA 1
ATOM 576 C C . TYR A 1 77 ? -9.470 -1.560 11.361 1.00 94.62 77 TYR A C 1
ATOM 578 O O . TYR A 1 77 ? -9.226 -0.361 11.204 1.00 94.62 77 TYR A O 1
ATOM 586 N N . ALA A 1 78 ? -9.889 -2.048 12.528 1.00 94.50 78 ALA A N 1
ATOM 587 C CA . ALA A 1 78 ? -10.098 -1.241 13.724 1.00 94.50 78 ALA A CA 1
ATOM 588 C C . ALA A 1 78 ? -9.114 -1.658 14.838 1.00 94.50 78 ALA A C 1
ATOM 590 O O . ALA A 1 78 ? -9.407 -2.568 15.613 1.00 94.50 78 ALA A O 1
ATOM 591 N N . PRO A 1 79 ? -7.944 -1.003 14.972 1.00 93.00 79 PRO A N 1
ATOM 592 C CA . PRO A 1 79 ? -6.874 -1.441 15.881 1.00 93.00 79 PRO A CA 1
ATOM 593 C C . PRO A 1 79 ? -7.268 -1.434 17.367 1.00 93.00 79 PRO A C 1
ATOM 595 O O . PRO A 1 79 ? -6.673 -2.157 18.160 1.00 93.00 79 PRO A O 1
ATOM 598 N N . GLN A 1 80 ? -8.246 -0.609 17.755 1.00 92.88 80 GLN A N 1
ATOM 599 C CA . GLN A 1 80 ? -8.783 -0.529 19.121 1.00 92.88 80 GLN A CA 1
ATOM 600 C C . GLN A 1 80 ? -10.253 -0.982 19.196 1.00 92.88 80 GLN A C 1
ATOM 602 O O . GLN A 1 80 ? -10.945 -0.644 20.153 1.00 92.88 80 GLN A O 1
ATOM 607 N N . GLY A 1 81 ? -10.729 -1.722 18.190 1.00 89.50 81 GLY A N 1
ATOM 608 C CA . GLY A 1 81 ? -12.137 -2.091 18.031 1.00 89.50 81 GLY A CA 1
ATOM 609 C C . GLY A 1 81 ? -12.982 -0.989 17.382 1.00 89.50 81 GLY A C 1
ATOM 610 O O . GLY A 1 81 ? -12.616 0.191 17.395 1.00 89.50 81 GLY A O 1
ATOM 611 N N . THR A 1 82 ? -14.111 -1.375 16.790 1.00 87.62 82 THR A N 1
ATOM 612 C CA . THR A 1 82 ? -15.058 -0.480 16.095 1.00 87.62 82 THR A CA 1
ATOM 613 C C . THR A 1 82 ? -15.740 0.504 17.044 1.00 87.62 82 THR A C 1
ATOM 615 O O . THR A 1 82 ? -15.955 1.657 16.684 1.00 87.62 82 THR A O 1
ATOM 618 N N . ASP A 1 83 ? -15.959 0.105 18.298 1.00 87.25 83 ASP A N 1
ATOM 619 C CA . ASP A 1 83 ? -16.593 0.940 19.330 1.00 87.25 83 ASP A CA 1
ATOM 620 C C . ASP A 1 83 ? -15.680 2.057 19.875 1.00 87.25 83 ASP A C 1
ATOM 622 O O . ASP A 1 83 ? -16.086 2.864 20.710 1.00 87.25 83 ASP A O 1
ATOM 626 N N . SER A 1 84 ? -14.422 2.125 19.426 1.00 85.62 84 SER A N 1
ATOM 627 C CA . SER A 1 84 ? -13.420 3.064 19.955 1.00 85.62 84 SER A CA 1
ATOM 628 C C . SER A 1 84 ? -13.620 4.530 19.546 1.00 85.62 84 SER A C 1
ATOM 630 O O . SER A 1 84 ? -12.894 5.401 20.032 1.00 85.62 84 SER A O 1
ATOM 632 N N . GLY A 1 85 ? -14.554 4.820 18.633 1.00 85.75 85 GLY A N 1
ATOM 633 C CA . GLY A 1 85 ? -14.750 6.151 18.042 1.00 85.75 85 GLY A CA 1
ATOM 634 C C . GLY A 1 85 ? -13.647 6.566 17.056 1.00 85.75 85 GLY A C 1
ATOM 635 O O . GLY A 1 85 ? -13.618 7.709 16.593 1.00 85.75 85 GLY A O 1
ATOM 636 N N . ASN A 1 86 ? -12.721 5.659 16.731 1.00 89.75 86 ASN A N 1
ATOM 637 C CA . ASN A 1 86 ? -11.741 5.867 15.671 1.00 89.75 86 ASN A CA 1
ATOM 638 C C . ASN A 1 86 ? -12.377 5.641 14.292 1.00 89.75 86 ASN A C 1
ATOM 640 O O . ASN A 1 86 ? -13.239 4.784 14.121 1.00 89.75 86 ASN A O 1
ATOM 644 N N . GLN A 1 87 ? -11.888 6.368 13.292 1.00 91.00 87 GLN A N 1
ATOM 645 C CA . GLN A 1 87 ? -12.065 6.001 11.892 1.00 91.00 87 GLN A CA 1
ATOM 646 C C . GLN A 1 87 ? -11.362 4.664 11.627 1.00 91.00 87 GLN A C 1
ATOM 648 O O . GLN A 1 87 ? -10.362 4.336 12.277 1.00 91.00 87 GLN A O 1
ATOM 653 N N . LEU A 1 88 ? -11.856 3.912 10.642 1.00 92.81 88 LEU A N 1
ATOM 654 C CA . LEU A 1 88 ? -11.182 2.699 10.194 1.00 92.81 88 LEU A CA 1
ATOM 655 C C . LEU A 1 88 ? -9.775 3.031 9.693 1.00 92.81 88 LEU A C 1
ATOM 657 O O . LEU A 1 88 ? -9.538 4.010 8.984 1.00 92.81 88 LEU A O 1
ATOM 661 N N . SER A 1 89 ? -8.830 2.204 10.114 1.00 95.38 89 SER A N 1
ATOM 662 C CA . SER A 1 89 ? -7.453 2.238 9.643 1.00 95.38 89 SER A CA 1
ATOM 663 C C . SER A 1 89 ? -7.345 1.477 8.327 1.00 95.38 89 SER A C 1
ATOM 665 O O . SER A 1 89 ? -8.164 0.606 8.045 1.00 95.38 89 SER A O 1
ATOM 667 N N . THR A 1 90 ? -6.337 1.799 7.519 1.00 96.56 90 THR A N 1
ATOM 668 C CA . THR A 1 90 ? -6.172 1.227 6.178 1.00 96.56 90 THR A CA 1
ATOM 669 C C . THR A 1 90 ? -4.791 0.617 6.011 1.00 96.56 90 THR A C 1
ATOM 671 O O . THR A 1 90 ? -3.789 1.215 6.409 1.00 96.56 90 THR A O 1
ATOM 674 N N . LEU A 1 91 ? -4.731 -0.552 5.383 1.00 97.44 91 LEU A N 1
ATOM 675 C CA . LEU A 1 91 ? -3.509 -1.183 4.902 1.00 97.44 91 LEU A CA 1
ATOM 676 C C . LEU A 1 91 ? -3.661 -1.487 3.412 1.00 97.44 91 LEU A C 1
ATOM 678 O O . LEU A 1 91 ? -4.508 -2.274 3.026 1.00 97.44 91 LEU A O 1
ATOM 682 N N . THR A 1 92 ? -2.818 -0.898 2.578 1.00 97.81 92 THR A N 1
ATOM 683 C CA . THR A 1 92 ? -2.771 -1.163 1.143 1.00 97.81 92 THR A CA 1
ATOM 684 C C . THR A 1 92 ? -1.489 -1.901 0.804 1.00 97.81 92 THR A C 1
ATOM 686 O O . THR A 1 92 ? -0.403 -1.451 1.164 1.00 97.81 92 THR A O 1
ATOM 689 N N . ILE A 1 93 ? -1.607 -2.997 0.066 1.00 98.25 93 ILE A N 1
ATOM 690 C CA . ILE A 1 93 ? -0.494 -3.711 -0.557 1.00 98.25 93 ILE A CA 1
ATOM 691 C C . ILE A 1 93 ? -0.708 -3.635 -2.062 1.00 98.25 93 ILE A C 1
ATOM 693 O O . ILE A 1 93 ? -1.778 -3.991 -2.547 1.00 98.25 93 ILE A O 1
ATOM 697 N N . SER A 1 94 ? 0.286 -3.171 -2.809 1.00 98.19 94 SER A N 1
ATOM 698 C CA . SER A 1 94 ? 0.168 -2.987 -4.252 1.00 98.19 94 SER A CA 1
ATOM 699 C C . SER A 1 94 ? 1.348 -3.556 -5.021 1.00 98.19 94 SER A C 1
ATOM 701 O O . SER A 1 94 ? 2.455 -3.690 -4.500 1.00 98.19 94 SER A O 1
ATOM 703 N N . GLY A 1 95 ? 1.094 -3.883 -6.284 1.00 98.19 95 GLY A N 1
ATOM 704 C CA . GLY A 1 95 ? 2.096 -4.316 -7.243 1.00 98.19 95 GLY A CA 1
ATOM 705 C C . GLY A 1 95 ? 1.705 -3.916 -8.658 1.00 98.19 95 GLY A C 1
ATOM 706 O O . GLY A 1 95 ? 0.518 -3.812 -8.967 1.00 98.19 95 GLY A O 1
ATOM 707 N N . TYR A 1 96 ? 2.691 -3.670 -9.515 1.00 98.00 96 TYR A N 1
ATOM 708 C CA . TYR A 1 96 ? 2.453 -3.315 -10.911 1.00 98.00 96 TYR A CA 1
ATOM 709 C C . TYR A 1 96 ? 3.611 -3.717 -11.826 1.00 98.00 96 TYR A C 1
ATOM 711 O O . TYR A 1 96 ? 4.744 -3.889 -11.373 1.00 98.00 96 TYR A O 1
ATOM 719 N N . ALA A 1 97 ? 3.309 -3.827 -13.119 1.00 97.44 97 ALA A N 1
ATOM 720 C CA . ALA A 1 97 ? 4.276 -3.990 -14.200 1.00 97.44 97 ALA A CA 1
ATOM 721 C C . ALA A 1 97 ? 3.798 -3.244 -15.457 1.00 97.44 97 ALA A C 1
ATOM 723 O O . ALA A 1 97 ? 2.598 -3.006 -15.624 1.00 97.44 97 ALA A O 1
ATOM 724 N N . SER A 1 98 ? 4.729 -2.876 -16.336 1.00 96.94 98 SER A N 1
ATOM 725 C CA . SER A 1 98 ? 4.465 -2.031 -17.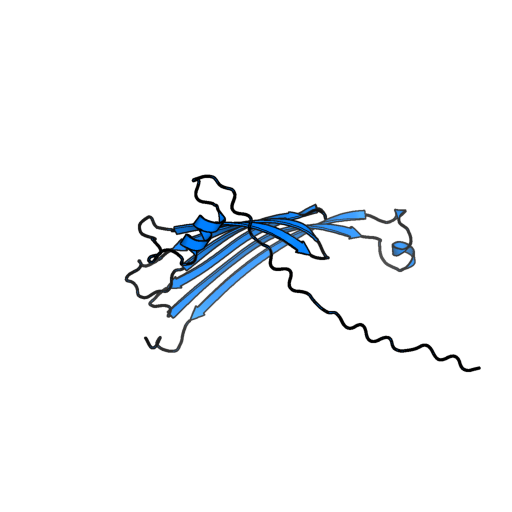505 1.00 96.94 98 SER A CA 1
ATOM 726 C C . SER A 1 98 ? 5.206 -2.481 -18.770 1.00 96.94 98 SER A C 1
ATOM 728 O O . SER A 1 98 ? 6.123 -3.299 -18.707 1.00 96.94 98 SER A O 1
ATOM 730 N N . SER A 1 99 ? 4.789 -1.956 -19.924 1.00 95.56 99 SER A N 1
ATOM 731 C CA . SER A 1 99 ? 5.324 -2.272 -21.250 1.00 95.56 99 SER A CA 1
ATOM 732 C C . SER A 1 99 ? 6.737 -1.746 -21.455 1.00 95.56 99 SER A C 1
ATOM 734 O O . SER A 1 99 ? 7.506 -2.380 -22.166 1.00 95.56 99 SER A O 1
ATOM 736 N N . GLU A 1 100 ? 7.093 -0.646 -20.788 1.00 92.19 100 GLU A N 1
ATOM 737 C CA . GLU A 1 100 ? 8.457 -0.098 -20.773 1.00 92.19 100 GLU A CA 1
ATOM 738 C C . GLU A 1 100 ? 9.349 -0.798 -19.728 1.00 92.19 100 GLU A C 1
ATOM 740 O O . GLU A 1 100 ? 10.355 -0.257 -19.284 1.00 92.19 100 GLU A O 1
ATOM 745 N N . GLY A 1 101 ? 8.954 -1.986 -19.254 1.00 91.31 101 GLY A N 1
ATOM 746 C CA . GLY A 1 101 ? 9.759 -2.822 -18.359 1.00 91.31 101 GLY A CA 1
ATOM 747 C C . GLY A 1 101 ? 9.832 -2.348 -16.906 1.00 91.31 101 GLY A C 1
ATOM 748 O O . GLY A 1 101 ? 10.502 -2.982 -16.095 1.00 91.31 101 GLY A O 1
ATOM 749 N N . THR A 1 102 ? 9.123 -1.277 -16.534 1.00 94.00 102 THR A N 1
ATOM 750 C CA . THR A 1 102 ? 9.052 -0.833 -15.134 1.00 94.00 102 THR A CA 1
ATOM 751 C C . THR A 1 102 ? 8.118 -1.732 -14.328 1.00 94.00 102 THR A C 1
ATOM 753 O O . THR A 1 102 ? 7.004 -2.024 -14.774 1.00 94.00 102 THR A O 1
ATOM 756 N N . TYR A 1 103 ? 8.533 -2.119 -13.121 1.00 96.25 103 TYR A N 1
ATOM 757 C CA . TYR A 1 103 ? 7.709 -2.857 -12.163 1.00 96.25 103 TYR A CA 1
ATOM 758 C C . TYR A 1 103 ? 7.991 -2.430 -10.725 1.00 96.25 103 TYR A C 1
ATOM 760 O O . TYR A 1 103 ? 9.056 -1.903 -10.400 1.00 96.25 103 TYR A O 1
ATOM 768 N N . GLY A 1 104 ? 7.041 -2.673 -9.828 1.00 97.25 104 GLY A N 1
ATOM 769 C CA . GLY A 1 104 ? 7.234 -2.342 -8.425 1.00 97.25 104 GLY A CA 1
ATOM 770 C C . GLY A 1 104 ? 6.172 -2.899 -7.502 1.00 97.25 104 GLY A C 1
ATOM 771 O O . GLY A 1 104 ? 5.118 -3.356 -7.936 1.00 97.25 104 GLY A O 1
ATOM 772 N N . ILE A 1 105 ? 6.477 -2.837 -6.211 1.00 98.25 105 ILE A N 1
ATOM 773 C CA . ILE A 1 105 ? 5.601 -3.215 -5.108 1.00 98.25 105 ILE A CA 1
ATOM 774 C C . ILE A 1 105 ? 5.562 -2.106 -4.061 1.00 98.25 105 ILE A C 1
ATOM 776 O O . ILE A 1 105 ? 6.520 -1.344 -3.888 1.00 98.25 105 ILE A O 1
ATOM 780 N N . GLY A 1 106 ? 4.451 -2.017 -3.343 1.00 98.25 106 GLY A N 1
ATOM 781 C CA . GLY A 1 106 ? 4.245 -1.012 -2.316 1.00 98.25 106 GLY A CA 1
ATOM 782 C C . GLY A 1 106 ? 3.426 -1.526 -1.148 1.00 98.25 106 GLY A C 1
ATOM 783 O O . GLY A 1 106 ? 2.560 -2.382 -1.299 1.00 98.25 106 GLY A O 1
ATOM 784 N N . VAL A 1 107 ? 3.697 -0.960 0.021 1.00 98.50 107 VAL A N 1
ATOM 785 C CA . VAL A 1 107 ? 2.852 -1.059 1.206 1.00 98.50 107 VAL A CA 1
ATOM 786 C C . VAL A 1 107 ? 2.594 0.354 1.711 1.00 98.50 107 VAL A C 1
ATOM 788 O O . VAL A 1 107 ? 3.530 1.139 1.867 1.00 98.50 107 VAL A O 1
ATOM 791 N N . ASP A 1 108 ? 1.335 0.681 1.968 1.00 98.38 108 ASP A N 1
ATOM 792 C CA . ASP A 1 108 ? 0.910 1.928 2.602 1.00 98.38 108 ASP A CA 1
ATOM 793 C C . ASP A 1 108 ? -0.020 1.593 3.765 1.00 98.38 108 ASP A C 1
ATOM 795 O O . ASP A 1 108 ? -0.982 0.848 3.609 1.00 98.38 108 ASP A O 1
ATOM 799 N N . ASN A 1 109 ? 0.281 2.103 4.947 1.00 98.25 109 ASN A N 1
ATOM 800 C CA . ASN A 1 109 ? -0.519 1.919 6.136 1.00 98.25 109 ASN A CA 1
ATOM 801 C C . ASN A 1 109 ? -0.847 3.270 6.758 1.00 98.25 109 ASN A C 1
ATOM 803 O O . ASN A 1 109 ? 0.027 4.116 6.953 1.00 98.25 109 ASN A O 1
ATOM 807 N N . THR A 1 110 ? -2.105 3.431 7.145 1.00 98.00 110 THR A N 1
ATOM 808 C CA . THR A 1 110 ? -2.567 4.534 7.974 1.00 98.00 110 THR A CA 1
ATOM 809 C C . THR A 1 110 ? -3.352 3.972 9.150 1.00 98.00 110 THR A C 1
ATOM 811 O O . THR A 1 110 ? -4.424 3.406 8.961 1.00 98.00 110 THR A O 1
ATOM 814 N N . THR A 1 111 ? -2.840 4.170 10.365 1.00 97.44 111 THR A N 1
ATOM 815 C CA . THR A 1 111 ? -3.489 3.755 11.614 1.00 97.44 111 THR A CA 1
ATOM 816 C C . THR A 1 111 ? -4.027 4.967 12.369 1.00 97.44 111 THR A C 1
ATOM 818 O O . THR A 1 111 ? -3.267 5.896 12.653 1.00 97.44 111 THR A O 1
ATOM 821 N N . PHE A 1 112 ? -5.306 4.938 12.744 1.00 95.88 112 PHE A N 1
ATOM 822 C CA . PHE A 1 112 ? -5.927 5.903 13.656 1.00 95.88 112 PHE A CA 1
ATOM 823 C C . PHE A 1 112 ? -6.039 5.319 15.064 1.00 95.88 112 PHE A C 1
ATOM 825 O O . PHE A 1 112 ? -6.436 4.169 15.243 1.00 95.88 112 PHE A O 1
ATOM 832 N N . LEU A 1 113 ? -5.667 6.113 16.066 1.00 94.44 113 LEU A N 1
ATOM 833 C CA . LEU A 1 113 ? -5.644 5.715 17.471 1.00 94.44 113 LEU A CA 1
ATOM 834 C C . LEU A 1 113 ? -6.173 6.846 18.356 1.00 94.44 113 LEU A C 1
ATOM 836 O O . LEU A 1 113 ? -6.073 8.029 18.017 1.00 94.44 113 LEU A O 1
ATOM 840 N N . ASN A 1 114 ? -6.639 6.468 19.547 1.00 93.69 114 ASN A N 1
ATOM 841 C CA . ASN A 1 114 ? -7.069 7.378 20.604 1.00 93.69 114 ASN A CA 1
ATOM 842 C C . ASN A 1 114 ? -8.122 8.396 20.126 1.00 93.69 114 ASN A C 1
ATOM 844 O O . ASN A 1 114 ? -7.876 9.602 20.138 1.00 93.69 114 ASN A O 1
ATOM 848 N N . GLN A 1 115 ? -9.279 7.908 19.672 1.00 92.31 115 GLN A N 1
ATOM 849 C CA . GLN A 1 115 ? -10.392 8.728 19.170 1.00 92.31 115 GLN A CA 1
ATOM 850 C C . GLN A 1 115 ? -9.942 9.699 18.062 1.00 92.31 115 GLN A C 1
ATOM 852 O O . GLN A 1 115 ? -10.223 10.894 18.097 1.00 92.31 115 GLN A O 1
ATOM 857 N N . ASN A 1 116 ? -9.176 9.188 17.094 1.00 91.25 116 ASN A N 1
ATOM 858 C CA . ASN A 1 116 ? -8.571 9.937 15.985 1.00 91.25 116 ASN A CA 1
ATOM 859 C C . ASN A 1 116 ? -7.552 11.014 16.395 1.00 91.25 116 ASN A C 1
ATOM 861 O O . ASN A 1 116 ? -7.146 11.828 15.564 1.00 91.25 116 ASN A O 1
ATOM 865 N N . THR A 1 117 ? -7.101 11.023 17.652 1.00 93.25 117 THR A N 1
ATOM 866 C CA . THR A 1 117 ? -6.105 11.993 18.120 1.00 93.25 117 THR A CA 1
ATOM 867 C C . THR A 1 117 ? -4.731 11.687 17.548 1.00 93.25 117 THR A C 1
ATOM 869 O O . THR A 1 117 ? -3.983 12.614 17.248 1.00 93.25 117 THR A O 1
ATOM 872 N N . TRP A 1 118 ? -4.374 10.411 17.392 1.00 95.19 118 TRP A N 1
ATOM 873 C CA . TRP A 1 118 ? -3.088 10.004 16.829 1.00 95.19 118 TRP A CA 1
ATOM 874 C C . TRP A 1 118 ? -3.291 9.323 15.484 1.00 95.19 118 TRP A C 1
ATOM 876 O O . TRP A 1 118 ? -4.119 8.423 15.347 1.00 95.19 118 TRP A O 1
ATOM 886 N N . LYS A 1 119 ? -2.487 9.727 14.501 1.00 96.06 119 LYS A N 1
ATOM 887 C CA . LYS A 1 119 ? -2.430 9.086 13.190 1.00 96.06 119 LYS A CA 1
ATOM 888 C C . LYS A 1 119 ? -0.998 8.675 12.879 1.00 96.06 119 LYS A C 1
ATOM 890 O O . LYS A 1 119 ? -0.107 9.521 12.776 1.00 96.06 119 LYS A O 1
ATOM 895 N N . LEU A 1 120 ? -0.800 7.372 12.719 1.00 97.56 120 LEU A N 1
ATOM 896 C CA . LEU A 1 120 ? 0.455 6.771 12.282 1.00 97.56 120 LEU A CA 1
ATOM 897 C C . LEU A 1 120 ? 0.354 6.495 10.786 1.00 97.56 120 LEU A C 1
ATOM 899 O O . LEU A 1 120 ? -0.637 5.931 10.336 1.00 97.56 120 LEU A O 1
ATOM 903 N N . GLY A 1 121 ? 1.358 6.897 10.021 1.00 97.88 121 GLY A N 1
ATOM 904 C CA . GLY A 1 121 ? 1.476 6.572 8.606 1.00 97.88 121 GLY A CA 1
ATOM 905 C C . GLY A 1 121 ? 2.785 5.847 8.342 1.00 97.88 121 GLY A C 1
ATOM 906 O O . GLY A 1 121 ? 3.829 6.295 8.810 1.00 97.88 121 GLY A O 1
ATOM 907 N N . LEU A 1 122 ? 2.742 4.767 7.575 1.00 98.12 122 LEU A N 1
ATOM 908 C CA . LEU A 1 122 ? 3.919 4.063 7.082 1.00 98.12 122 LEU A CA 1
ATOM 909 C C . LEU A 1 122 ? 3.750 3.819 5.590 1.00 98.12 122 LEU A C 1
ATOM 911 O O . LEU A 1 122 ? 2.716 3.339 5.155 1.00 98.12 122 LEU A O 1
ATOM 915 N N . MET A 1 123 ? 4.780 4.111 4.812 1.00 98.25 123 MET A N 1
ATOM 916 C CA . MET A 1 123 ? 4.807 3.850 3.381 1.00 98.25 123 MET A CA 1
ATOM 917 C C . MET A 1 123 ? 6.162 3.263 3.016 1.00 98.25 123 MET A C 1
ATOM 919 O O . MET A 1 123 ? 7.199 3.842 3.337 1.00 98.25 123 MET A O 1
ATOM 923 N N . ALA A 1 124 ? 6.154 2.139 2.315 1.00 98.25 124 ALA A N 1
ATOM 924 C CA . ALA A 1 124 ? 7.335 1.519 1.741 1.00 98.25 124 ALA A CA 1
ATOM 925 C C . ALA A 1 124 ? 7.063 1.195 0.271 1.00 98.25 124 ALA A C 1
ATOM 927 O O . ALA A 1 124 ? 6.003 0.669 -0.058 1.00 98.25 124 ALA A O 1
ATOM 928 N N . ARG A 1 125 ? 8.000 1.507 -0.624 1.00 97.38 125 ARG A N 1
ATOM 929 C CA . ARG A 1 125 ? 7.922 1.143 -2.044 1.00 97.38 125 ARG A CA 1
ATOM 930 C C . ARG A 1 125 ? 9.268 0.670 -2.550 1.00 97.38 125 ARG A C 1
ATOM 932 O O . ARG A 1 125 ? 10.297 1.246 -2.201 1.00 97.38 125 ARG A O 1
ATOM 939 N N . LEU A 1 126 ? 9.221 -0.338 -3.406 1.00 97.06 126 LEU A N 1
ATOM 940 C CA . LEU A 1 126 ? 10.357 -0.840 -4.155 1.00 97.06 126 LEU A CA 1
ATOM 941 C C . LEU A 1 126 ? 9.961 -0.887 -5.628 1.00 97.06 126 LEU A C 1
ATOM 943 O O . LEU A 1 126 ? 8.925 -1.461 -5.957 1.00 97.06 126 LEU A O 1
ATOM 947 N N . SER A 1 127 ? 10.756 -0.299 -6.511 1.00 95.75 127 SER A N 1
ATOM 948 C CA . SER A 1 127 ? 10.510 -0.367 -7.951 1.00 95.75 127 SER A CA 1
ATOM 949 C C . SER A 1 127 ? 11.803 -0.442 -8.738 1.00 95.75 127 SER A C 1
ATOM 951 O O . SER A 1 127 ? 12.848 0.021 -8.278 1.00 95.75 127 SER A O 1
ATOM 953 N N . GLN A 1 128 ? 11.713 -1.018 -9.927 1.00 92.69 128 GLN A N 1
ATOM 954 C CA . GLN A 1 128 ? 12.791 -1.075 -10.898 1.00 92.69 128 GLN A CA 1
ATOM 955 C C . GLN A 1 128 ? 12.309 -0.482 -12.212 1.00 92.69 128 GLN A C 1
ATOM 957 O O . GLN A 1 128 ? 11.211 -0.802 -12.666 1.00 92.69 128 GLN A O 1
ATOM 962 N N . THR A 1 129 ? 13.133 0.385 -12.789 1.00 89.31 129 THR A N 1
ATOM 963 C CA . THR A 1 129 ? 12.846 1.119 -14.020 1.00 89.31 129 THR A CA 1
ATOM 964 C C . THR A 1 129 ? 14.050 1.001 -14.949 1.00 89.31 129 THR A C 1
ATOM 966 O O . THR A 1 129 ? 15.148 1.400 -14.545 1.00 89.31 129 THR A O 1
ATOM 969 N N . PRO A 1 130 ? 13.882 0.468 -16.171 1.00 84.56 130 PRO A N 1
ATOM 970 C CA . PRO A 1 130 ? 14.920 0.530 -17.191 1.00 84.56 130 PRO A CA 1
ATOM 971 C C . PRO A 1 130 ? 15.307 1.984 -17.479 1.00 84.56 130 PRO A C 1
ATOM 973 O O . PRO A 1 130 ? 14.460 2.874 -17.530 1.00 84.56 130 PRO A O 1
ATOM 976 N N . SER A 1 131 ? 16.599 2.238 -17.630 1.00 75.88 131 SER A N 1
ATOM 977 C CA . SER A 1 131 ? 17.170 3.556 -17.869 1.00 75.88 131 SER A CA 1
ATOM 978 C C . SER A 1 131 ? 18.325 3.436 -18.850 1.00 75.88 131 SER A C 1
ATOM 980 O O . SER A 1 131 ? 19.309 2.747 -18.595 1.00 75.88 131 SER A O 1
ATOM 982 N N . ASN A 1 132 ? 18.257 4.200 -19.930 1.00 74.06 132 ASN A N 1
ATOM 983 C CA . ASN A 1 132 ? 19.316 4.232 -20.930 1.0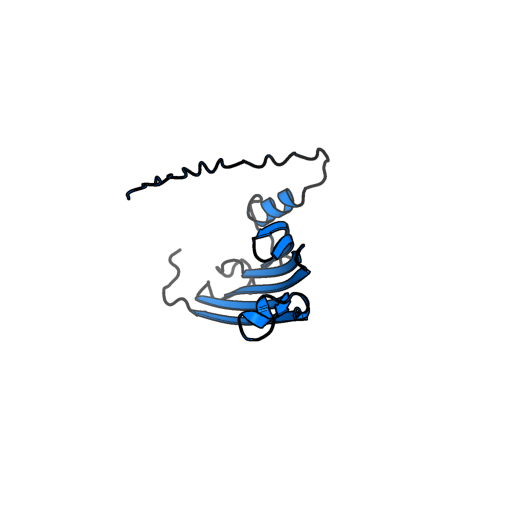0 74.06 132 ASN A CA 1
ATOM 984 C C . ASN A 1 132 ? 20.290 5.376 -20.619 1.00 74.06 132 ASN A C 1
ATOM 986 O O . ASN A 1 132 ? 19.894 6.448 -20.148 1.00 74.06 132 ASN A O 1
ATOM 990 N N . TYR A 1 133 ? 21.580 5.141 -20.847 1.00 71.44 133 TYR A N 1
ATOM 991 C CA . TYR A 1 133 ? 22.639 6.129 -20.663 1.00 71.44 133 TYR A CA 1
ATOM 992 C C . TYR A 1 133 ? 23.490 6.227 -21.929 1.00 71.44 133 TYR A C 1
ATOM 994 O O . TYR A 1 133 ? 23.928 5.213 -22.454 1.00 71.44 133 TYR A O 1
ATOM 1002 N N . TRP A 1 134 ? 23.751 7.450 -22.397 1.00 74.69 134 TRP A N 1
ATOM 1003 C CA . TRP A 1 134 ? 24.490 7.706 -23.645 1.00 74.69 134 TRP A CA 1
ATOM 1004 C C . TRP A 1 134 ? 25.822 8.451 -23.431 1.00 74.69 134 TRP A C 1
ATOM 1006 O O . TRP A 1 134 ? 26.394 9.007 -24.365 1.00 74.69 134 TRP A O 1
ATOM 1016 N N . GLY A 1 135 ? 26.342 8.502 -22.199 1.00 71.06 135 GLY A N 1
ATOM 1017 C CA . GLY A 1 135 ? 27.594 9.205 -21.887 1.00 71.06 135 GLY A CA 1
ATOM 1018 C C . GLY A 1 135 ? 27.448 10.717 -21.650 1.00 71.06 135 GLY A C 1
ATOM 1019 O O . GLY A 1 135 ? 26.351 11.269 -21.582 1.00 71.06 135 GLY A O 1
ATOM 1020 N N . ILE A 1 136 ? 28.582 11.404 -21.460 1.00 73.31 136 ILE A N 1
ATOM 1021 C CA . ILE A 1 136 ? 28.640 12.847 -21.167 1.00 73.31 136 ILE A CA 1
ATOM 1022 C C . ILE A 1 136 ? 28.941 13.626 -22.451 1.00 73.31 136 ILE A C 1
ATOM 1024 O O . ILE A 1 136 ? 29.985 13.427 -23.067 1.00 73.31 136 ILE A O 1
ATOM 1028 N N . GLY A 1 137 ? 28.081 14.589 -22.789 1.00 76.31 137 GLY A N 1
ATOM 1029 C CA . GLY A 1 137 ? 28.276 15.503 -23.918 1.00 76.31 137 GLY A CA 1
ATOM 1030 C C . GLY A 1 137 ? 27.405 15.168 -25.129 1.00 76.31 137 GLY A C 1
ATOM 1031 O O . GLY A 1 137 ? 26.945 14.043 -25.298 1.00 76.31 137 GLY A O 1
ATOM 1032 N N . LYS A 1 138 ? 27.157 16.178 -25.970 1.00 71.50 138 LYS A N 1
ATOM 1033 C CA . LYS A 1 138 ? 26.233 16.088 -27.111 1.00 71.50 138 LYS A CA 1
ATOM 1034 C C . LYS A 1 138 ? 26.645 15.011 -28.123 1.00 71.50 138 LYS A C 1
ATOM 1036 O O . LYS A 1 138 ? 25.798 14.251 -28.569 1.00 71.50 138 LYS A O 1
ATOM 1041 N 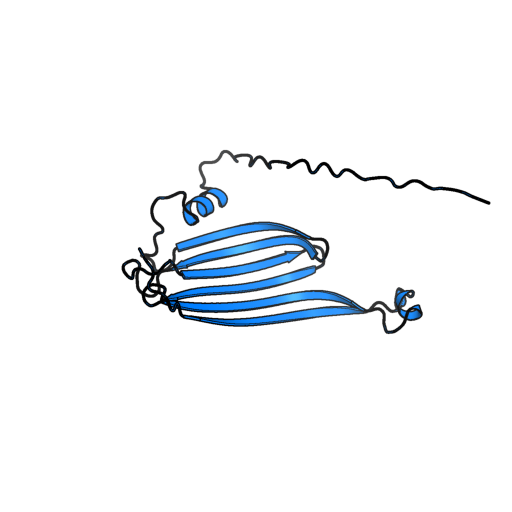N . ASP A 1 139 ? 27.937 14.916 -28.419 1.00 79.25 139 ASP A N 1
ATOM 1042 C CA . ASP A 1 139 ? 28.465 13.971 -29.410 1.00 79.25 139 ASP A CA 1
ATOM 1043 C C . ASP A 1 139 ? 28.280 12.508 -28.972 1.00 79.25 139 ASP A C 1
ATOM 1045 O O . ASP A 1 139 ? 28.097 11.626 -29.804 1.00 79.25 139 ASP A O 1
ATOM 1049 N N . ALA A 1 140 ? 28.286 12.250 -27.659 1.00 69.88 140 ALA A N 1
ATOM 1050 C CA . ALA A 1 140 ? 28.055 10.919 -27.110 1.00 69.88 140 ALA A CA 1
ATOM 1051 C C . ALA A 1 140 ? 26.569 10.521 -27.184 1.00 69.88 140 ALA A C 1
ATOM 1053 O O . ALA A 1 140 ? 26.274 9.372 -27.497 1.00 69.88 140 ALA A O 1
ATOM 1054 N N . ALA A 1 141 ? 25.663 11.489 -26.993 1.00 62.78 141 ALA A N 1
ATOM 1055 C CA . ALA A 1 141 ? 24.213 11.310 -27.092 1.00 62.78 141 ALA A CA 1
ATOM 1056 C C . ALA A 1 141 ? 23.698 11.104 -28.528 1.00 62.78 141 ALA A C 1
ATOM 105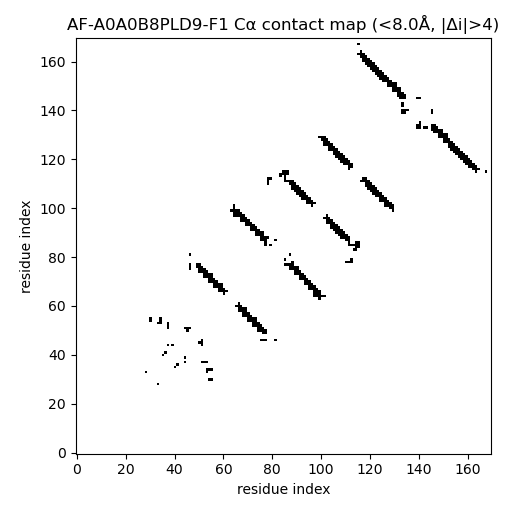8 O O . ALA A 1 141 ? 22.620 10.554 -28.711 1.00 62.78 141 ALA A O 1
ATOM 1059 N N . GLU A 1 142 ? 24.448 11.540 -29.546 1.00 71.19 142 GLU A N 1
ATOM 1060 C CA . GLU A 1 142 ? 24.098 11.338 -30.964 1.00 71.19 142 GLU A CA 1
ATOM 1061 C C . GLU A 1 142 ? 24.605 9.990 -31.524 1.00 71.19 142 GLU A C 1
ATOM 1063 O O . GLU A 1 142 ? 24.286 9.631 -32.658 1.00 71.19 142 GLU A O 1
ATOM 1068 N N . MET A 1 143 ? 25.389 9.229 -30.749 1.00 72.38 143 MET A N 1
ATOM 1069 C CA . MET A 1 143 ? 25.908 7.916 -31.139 1.00 72.38 143 MET A CA 1
ATOM 1070 C C . MET A 1 143 ? 25.125 6.785 -30.462 1.00 72.38 143 MET A C 1
ATOM 1072 O O . MET A 1 143 ? 25.397 6.446 -29.316 1.00 72.38 143 MET A O 1
ATOM 1076 N N . GLU A 1 144 ? 24.245 6.116 -31.210 1.00 65.00 144 GLU A N 1
ATOM 1077 C CA . GLU A 1 144 ? 23.491 4.926 -30.754 1.00 65.00 144 GLU A CA 1
ATOM 1078 C C . GLU A 1 144 ? 24.403 3.817 -30.185 1.00 65.00 144 GLU A C 1
ATOM 1080 O O . GLU A 1 144 ? 24.043 3.101 -29.260 1.00 65.00 144 GLU A O 1
ATOM 1085 N N . ALA A 1 145 ? 25.640 3.703 -30.684 1.00 69.25 145 ALA A N 1
ATOM 1086 C CA . ALA A 1 145 ? 26.621 2.730 -30.191 1.00 69.25 145 ALA A CA 1
ATOM 1087 C C . ALA A 1 145 ? 27.100 2.984 -28.744 1.00 69.25 145 ALA A C 1
ATOM 1089 O O . ALA A 1 145 ? 27.749 2.112 -28.169 1.00 69.25 145 ALA A O 1
ATOM 1090 N N . ASN A 1 146 ? 26.826 4.165 -28.179 1.00 69.12 146 ASN A N 1
ATOM 1091 C CA . ASN A 1 146 ? 27.151 4.512 -26.794 1.00 69.12 146 ASN A CA 1
ATOM 1092 C C . ASN A 1 146 ? 26.002 4.232 -25.817 1.00 69.12 146 ASN A C 1
ATOM 1094 O O . ASN A 1 146 ? 26.166 4.502 -24.628 1.00 69.12 146 ASN A O 1
ATOM 1098 N N . GLU A 1 147 ? 24.857 3.735 -26.290 1.00 64.25 147 GLU A N 1
ATOM 1099 C CA . GLU A 1 147 ? 23.740 3.383 -25.422 1.00 64.25 147 GLU A CA 1
ATOM 1100 C C . GLU A 1 147 ? 24.120 2.208 -24.514 1.00 64.25 147 GLU A C 1
ATOM 1102 O O . GLU A 1 147 ? 24.465 1.115 -24.971 1.00 64.25 147 GLU A O 1
ATOM 1107 N N . THR A 1 148 ? 24.059 2.436 -23.206 1.00 67.00 148 THR A N 1
ATOM 1108 C CA . THR A 1 148 ? 24.169 1.388 -22.196 1.00 67.00 148 THR A CA 1
ATOM 1109 C C . THR A 1 148 ? 22.874 1.302 -21.406 1.00 67.00 148 THR A C 1
ATOM 1111 O O . THR A 1 148 ? 22.413 2.283 -20.817 1.00 67.00 148 THR A O 1
ATOM 1114 N N . GLU A 1 149 ? 22.287 0.109 -21.398 1.00 63.34 149 GLU A N 1
ATOM 1115 C CA . GLU A 1 149 ? 21.090 -0.198 -20.625 1.00 63.34 149 GLU A CA 1
ATOM 1116 C C . GLU A 1 149 ? 21.468 -0.382 -19.149 1.00 63.34 149 GLU A C 1
ATOM 1118 O O . GLU A 1 149 ? 22.382 -1.136 -18.799 1.00 63.34 149 GLU A O 1
ATOM 1123 N N . HIS A 1 150 ? 20.780 0.342 -18.273 1.00 69.88 150 HIS A N 1
ATOM 1124 C CA . HIS A 1 150 ? 20.952 0.278 -16.830 1.00 69.88 150 HIS A CA 1
ATOM 1125 C C . HIS A 1 150 ? 19.595 0.147 -16.149 1.00 69.88 150 HIS A C 1
ATOM 1127 O O . HIS A 1 150 ? 18.617 0.757 -16.560 1.00 69.88 150 HIS A O 1
ATOM 1133 N N . GLU A 1 151 ? 19.532 -0.593 -15.049 1.00 79.00 151 GLU A N 1
ATOM 1134 C CA . GLU A 1 151 ? 18.323 -0.658 -14.230 1.00 79.00 151 GLU A CA 1
ATOM 1135 C C . GLU A 1 151 ? 18.443 0.305 -13.047 1.00 79.00 151 GLU A C 1
ATOM 1137 O O . GLU A 1 151 ? 19.368 0.223 -12.233 1.00 79.00 151 GLU A O 1
ATOM 1142 N N . ALA A 1 152 ? 17.488 1.225 -12.930 1.00 84.06 152 ALA A N 1
ATOM 1143 C CA . ALA A 1 152 ? 17.345 2.074 -11.761 1.00 84.06 152 ALA A CA 1
ATOM 1144 C C . ALA A 1 152 ? 16.459 1.369 -10.728 1.00 84.06 152 ALA A C 1
ATOM 1146 O O . ALA A 1 152 ? 15.270 1.157 -10.952 1.00 84.06 152 ALA A O 1
ATOM 1147 N N . SER A 1 153 ? 17.032 1.031 -9.572 1.00 90.06 153 SER A N 1
ATOM 1148 C CA . SER A 1 153 ? 16.285 0.516 -8.421 1.00 90.06 153 SER A CA 1
ATOM 1149 C C . SER A 1 153 ? 15.966 1.644 -7.444 1.00 90.06 153 SER A C 1
ATOM 1151 O O . SER A 1 153 ? 16.870 2.285 -6.905 1.00 90.06 153 SER A O 1
ATOM 1153 N N . ILE A 1 154 ? 14.682 1.868 -7.178 1.00 90.50 154 ILE A N 1
ATOM 1154 C CA . ILE A 1 154 ? 14.199 2.882 -6.239 1.00 90.50 154 ILE A CA 1
ATOM 1155 C C . ILE A 1 154 ? 13.624 2.181 -5.012 1.00 90.50 154 ILE A C 1
ATOM 1157 O O . ILE A 1 154 ? 12.718 1.356 -5.109 1.00 90.50 154 ILE A O 1
ATOM 1161 N N . CYS A 1 155 ? 14.132 2.556 -3.840 1.00 95.94 155 CYS A N 1
ATOM 1162 C CA . CYS A 1 155 ? 13.569 2.188 -2.549 1.00 95.94 155 CYS A CA 1
ATOM 1163 C C . CYS A 1 155 ? 13.139 3.462 -1.823 1.00 95.94 155 CYS A C 1
ATOM 1165 O O . CYS A 1 155 ? 13.952 4.359 -1.597 1.00 95.94 155 CYS A O 1
ATOM 1167 N N . ALA A 1 156 ? 11.862 3.547 -1.464 1.00 95.56 156 ALA A N 1
ATOM 1168 C CA . ALA A 1 156 ? 11.303 4.672 -0.732 1.00 95.56 156 ALA A CA 1
ATOM 1169 C C . ALA A 1 156 ? 10.675 4.184 0.569 1.00 95.56 156 ALA A C 1
ATOM 1171 O O . ALA A 1 156 ? 9.850 3.274 0.564 1.00 95.56 156 ALA A O 1
ATOM 1172 N N . PHE A 1 157 ? 11.028 4.832 1.676 1.00 97.75 157 PHE A N 1
ATOM 1173 C CA . PHE A 1 157 ? 10.452 4.575 2.989 1.00 97.75 157 PHE A CA 1
ATOM 1174 C C . PHE A 1 157 ? 10.049 5.899 3.637 1.00 97.75 157 PHE A C 1
ATOM 1176 O O . PHE A 1 157 ? 10.838 6.844 3.679 1.00 97.75 157 PHE A O 1
ATOM 1183 N N . ASN A 1 158 ? 8.815 5.989 4.123 1.00 98.06 158 ASN A N 1
ATOM 1184 C CA . ASN A 1 158 ? 8.281 7.181 4.764 1.00 98.06 158 ASN A CA 1
ATOM 1185 C C . ASN A 1 158 ? 7.484 6.795 6.011 1.00 98.06 158 ASN A C 1
ATOM 1187 O O . ASN A 1 158 ? 6.568 5.979 5.943 1.00 98.06 158 ASN A O 1
ATOM 1191 N N . LEU A 1 159 ? 7.832 7.403 7.144 1.00 97.44 159 LEU A N 1
ATOM 1192 C CA . LEU A 1 159 ? 7.123 7.251 8.409 1.00 97.44 159 LEU A CA 1
ATOM 1193 C C . LEU A 1 159 ? 6.552 8.609 8.815 1.00 97.44 159 LEU A C 1
ATOM 1195 O O . LEU A 1 159 ? 7.256 9.620 8.795 1.00 97.44 159 LEU A O 1
ATOM 1199 N N . ARG A 1 160 ? 5.274 8.636 9.185 1.00 96.88 160 ARG A N 1
ATOM 1200 C CA . ARG A 1 160 ? 4.542 9.845 9.561 1.00 96.88 160 ARG A CA 1
ATOM 1201 C C . ARG A 1 160 ? 3.864 9.643 10.901 1.00 96.88 160 ARG A C 1
ATOM 1203 O O . ARG A 1 160 ? 3.258 8.609 11.158 1.00 96.88 160 ARG A O 1
ATOM 1210 N N . PHE A 1 161 ? 3.927 10.675 11.725 1.00 96.69 161 PHE A N 1
ATOM 1211 C CA . PHE A 1 161 ? 3.227 10.745 12.995 1.00 96.69 161 PHE A CA 1
ATOM 1212 C C . PHE A 1 161 ? 2.492 12.077 13.063 1.00 96.69 161 PHE A C 1
ATOM 1214 O O . PHE A 1 161 ? 3.098 13.125 12.843 1.00 96.69 161 PHE A O 1
ATOM 1221 N N . LEU A 1 162 ? 1.188 12.038 13.320 1.00 95.31 162 LEU A N 1
ATOM 1222 C CA . LEU A 1 162 ? 0.359 13.228 13.450 1.00 95.31 162 LEU A CA 1
ATOM 1223 C C . LEU A 1 162 ? -0.430 13.169 14.755 1.00 95.31 162 LEU A C 1
ATOM 1225 O O . LEU A 1 162 ? -0.920 12.109 15.145 1.00 95.31 162 LEU A O 1
ATOM 1229 N N . ILE A 1 163 ? -0.577 14.335 15.384 1.00 92.75 163 ILE A N 1
ATOM 1230 C CA . ILE A 1 163 ? -1.413 14.547 16.565 1.00 92.75 163 ILE A CA 1
ATOM 1231 C C . ILE A 1 163 ? -2.463 15.605 16.222 1.00 92.75 163 ILE A C 1
ATOM 1233 O O . ILE A 1 163 ? -2.114 16.684 15.742 1.00 92.75 163 ILE A O 1
ATOM 1237 N N . SER A 1 164 ? -3.735 15.315 16.491 1.00 88.25 164 SER A N 1
ATOM 1238 C CA . SER A 1 164 ? -4.796 16.321 16.481 1.00 88.25 164 SER A CA 1
ATOM 1239 C C . SER A 1 164 ? -4.754 17.134 17.774 1.00 88.25 164 SER A C 1
ATOM 1241 O O . SER A 1 164 ? -4.729 16.572 18.867 1.00 88.25 164 SER A O 1
ATOM 1243 N N . LEU A 1 165 ? -4.739 18.463 17.651 1.00 81.25 165 LEU A N 1
ATOM 1244 C CA . LEU A 1 165 ? -4.706 19.390 18.791 1.00 81.25 165 LEU A CA 1
ATOM 1245 C C . LEU A 1 165 ? -6.091 19.927 19.170 1.00 81.25 165 LEU A C 1
ATOM 1247 O O . LEU A 1 165 ? -6.248 20.517 20.236 1.00 81.25 165 LEU A O 1
ATOM 1251 N N . LEU A 1 166 ? -7.085 19.742 18.300 1.00 77.38 166 LEU A N 1
ATOM 1252 C CA . LEU A 1 166 ? -8.460 20.156 18.545 1.00 77.38 166 LEU A CA 1
ATOM 1253 C C . LEU A 1 166 ? -9.312 18.928 18.879 1.00 77.38 166 LEU A C 1
ATOM 1255 O O . LEU A 1 166 ? -9.118 17.877 18.257 1.00 77.38 166 LEU A O 1
ATOM 1259 N N . PRO A 1 167 ? -10.258 19.048 19.827 1.00 61.06 167 PRO A N 1
ATOM 1260 C CA . PRO A 1 167 ? -11.242 18.004 20.049 1.00 61.06 167 PRO A CA 1
ATOM 1261 C C . PRO A 1 167 ? -12.053 17.815 18.764 1.00 61.06 167 PRO A C 1
ATOM 1263 O O . PRO A 1 167 ? -12.516 18.788 18.166 1.00 61.06 167 PRO A O 1
ATOM 1266 N N . VAL A 1 168 ? -12.196 16.562 18.333 1.00 59.47 168 VAL A N 1
ATOM 1267 C CA . VAL A 1 168 ? -13.127 16.183 17.267 1.00 59.47 168 VAL A CA 1
ATOM 1268 C C . VAL A 1 168 ? -14.526 16.580 17.737 1.00 59.47 168 VAL A C 1
ATOM 1270 O O . VAL A 1 168 ? -15.052 16.017 18.693 1.00 59.47 168 VAL A O 1
ATOM 1273 N N . THR A 1 169 ? -15.099 17.617 17.127 1.00 54.56 169 THR A N 1
ATOM 1274 C CA . THR A 1 169 ? -16.510 17.959 17.312 1.00 54.56 169 THR A CA 1
ATOM 1275 C C . THR A 1 169 ? -17.325 16.948 16.520 1.00 54.56 169 THR A C 1
ATOM 1277 O O . THR A 1 169 ? -17.165 16.874 15.300 1.00 54.56 169 THR A O 1
ATOM 1280 N N . SER A 1 170 ? -18.111 16.144 17.235 1.00 48.62 170 SER A N 1
ATOM 1281 C CA . SER A 1 170 ? -19.073 15.182 16.685 1.00 48.62 170 SER A CA 1
ATOM 1282 C C . SER A 1 170 ? -20.164 15.852 15.859 1.00 48.62 170 SER A C 1
ATOM 1284 O O . SER A 1 170 ? -20.518 17.011 16.183 1.00 48.62 170 SER A O 1
#

Secondary structure (DSSP, 8-state):
-------------------------SSS--HHHHHHIIIIISS----TTS-EEEEEEEEEEETTTEEEEEEEEEEEE-TT-GGGSPPPEEEEEEEEEETTS-EEEEEEEEEEETTTTEEEEEEEEEEEEEEEE--SSHHHHT-GGG-EEEEEEEEEEEEEEEE--S----

Nearest PDB structures (foldseek):
  3jty-assembly1_A  TM=4.343E-01  e=5.013E+00  Pseudomonas protegens Pf-5
  4frx-assembly1_A  TM=4.374E-01  e=8.200E+00  Pseudomonas aeruginosa PAO1

Sequence (170 aa):
MKKLFKATSLLIFSSFTYAEVSTITGEEKGWVDSLLEFFGSSDEVDVSEGMDWGVLPGPFSNPEQGFGIGVAAVGLYAPQGTDSGNQLSTLTISGYASSEGTYGIGVDNTTFLNQNTWKLGLMARLSQTPSNYWGIGKDAAEMEANETEHEASICAFNLRFLISLLPVTS

Mean predicted aligned error: 13.04 Å

Radius of gyration: 24.03 Å; Cα contacts (8 Å, |Δi|>4): 300; chains: 1; bounding box: 53×56×67 Å

Organism: NCBI:txid1481914

Foldseek 3Di:
DDDDDDDDDDDDPPDPDDDDDDDPPDPDQDLVNLVCVCVDPDPDDDCVVFKDKHKDWDWDADPQFGIKIKMKIKIWGDPPDPVQLWDTWIWIWMWMAGPQGKIKIKIWTWDADRNNQKIKIKIKMKMKGKDWDQDDDDVSVVDPVSIDIDIDIDIDIDIDMHGDPDPPDD